Protein AF-A0A820NID3-F1 (afdb_monomer_lite)

Sequence (153 aa):
DQFNVIDALMAGAGNALKICGYLIANLIAFISILNFLDITIAWFFGLVHHPEVNFQYLLGLVFYPFAIIIGVPLQDCFLGSKLIGIKVSLNEFIAYQELGVIRKLRDELIKNDTFPLYLSGNLTLPEGTQMLWNDSSLIILTYALCGKLIEYF

pLDDT: mean 79.47, std 14.39, range [41.06, 93.75]

InterPro domains:
  IPR008276 Concentrative nucleoside transporter [PTHR10590] (4-147)
  IPR011657 Concentrative nucleoside transporter C-terminal domain [PF07662] (4-147)

Radius of gyration: 19.57 Å; chains: 1; bounding box: 52×40×47 Å

Structure (mmCIF, N/CA/C/O backbone):
data_AF-A0A820NID3-F1
#
_entry.id   AF-A0A820NID3-F1
#
loop_
_atom_site.group_PDB
_atom_site.id
_atom_site.type_symbol
_atom_site.la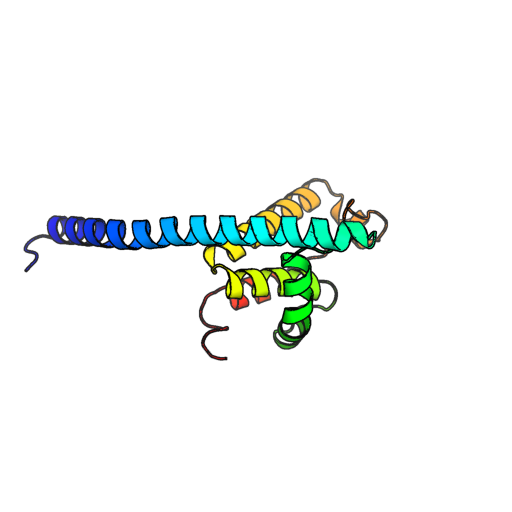bel_atom_id
_atom_site.label_alt_id
_atom_site.label_comp_id
_atom_site.label_asym_id
_atom_site.label_entity_id
_atom_site.label_seq_id
_atom_site.pdbx_PDB_ins_code
_atom_site.Cartn_x
_atom_site.Cartn_y
_atom_site.Cartn_z
_atom_site.occupancy
_atom_site.B_iso_or_equiv
_atom_site.auth_seq_id
_atom_site.auth_comp_id
_atom_site.auth_asym_id
_atom_site.auth_atom_id
_atom_site.pdbx_PDB_model_num
ATOM 1 N N . ASP A 1 1 ? -30.431 1.938 25.410 1.00 50.91 1 ASP A N 1
ATOM 2 C CA . ASP A 1 1 ? -30.718 3.297 25.904 1.00 50.91 1 ASP A CA 1
ATOM 3 C C . ASP A 1 1 ? -29.480 3.884 26.547 1.00 50.91 1 ASP A C 1
ATOM 5 O O . ASP A 1 1 ? -28.978 3.317 27.507 1.00 50.91 1 ASP A O 1
ATOM 9 N N . GLN A 1 2 ? -28.931 4.946 25.960 1.00 66.00 2 GLN A N 1
ATOM 10 C CA . GLN A 1 2 ? -27.803 5.690 26.524 1.00 66.00 2 GLN A CA 1
ATOM 11 C C . GLN A 1 2 ? -28.352 6.996 27.078 1.00 66.00 2 GLN A C 1
ATOM 13 O O . GLN A 1 2 ? -28.855 7.829 26.330 1.00 66.00 2 GLN A O 1
ATOM 18 N N . PHE A 1 3 ? -28.316 7.134 28.399 1.00 76.06 3 PHE A N 1
ATOM 19 C CA . PHE A 1 3 ? -29.004 8.214 29.106 1.00 76.06 3 PHE A CA 1
ATOM 20 C C . PHE A 1 3 ? -28.186 9.512 29.164 1.00 76.06 3 PHE A C 1
ATOM 22 O O . PHE A 1 3 ? -28.727 10.558 29.511 1.00 76.06 3 PHE A O 1
ATOM 29 N N . ASN A 1 4 ? -26.891 9.465 28.828 1.00 88.94 4 ASN A N 1
ATOM 30 C CA . ASN A 1 4 ? -25.993 10.613 28.905 1.00 88.94 4 ASN A CA 1
ATOM 31 C C . ASN A 1 4 ? -24.965 10.613 27.759 1.00 88.94 4 ASN A C 1
ATOM 33 O O . ASN A 1 4 ? -24.549 9.553 27.292 1.00 88.94 4 ASN A O 1
ATOM 37 N N . VAL A 1 5 ? -24.513 11.800 27.339 1.00 90.62 5 VAL A N 1
ATOM 38 C CA . VAL A 1 5 ? -23.541 11.976 26.238 1.00 90.62 5 VAL A CA 1
ATOM 39 C C . VAL A 1 5 ? -22.228 11.250 26.537 1.00 90.62 5 VAL A C 1
ATOM 41 O O . VAL A 1 5 ? -21.643 10.632 25.652 1.00 90.62 5 VAL A O 1
ATOM 44 N N . ILE A 1 6 ? -21.787 11.266 27.797 1.00 90.50 6 ILE A N 1
ATOM 45 C CA . ILE A 1 6 ? -20.568 10.572 28.235 1.00 90.50 6 ILE A CA 1
ATOM 46 C C . ILE A 1 6 ? -20.720 9.054 28.080 1.00 90.50 6 ILE A C 1
ATOM 48 O O . ILE A 1 6 ? -19.809 8.389 27.597 1.00 90.50 6 ILE A O 1
ATOM 52 N N . ASP A 1 7 ? -21.889 8.515 28.418 1.00 89.81 7 ASP A N 1
ATOM 53 C CA . ASP A 1 7 ? -22.173 7.080 28.334 1.00 89.81 7 ASP A CA 1
ATOM 54 C C . ASP A 1 7 ? -22.225 6.611 26.867 1.00 89.81 7 ASP A C 1
ATOM 56 O O . ASP A 1 7 ? -21.712 5.549 26.506 1.00 89.81 7 ASP A O 1
ATOM 60 N N . ALA A 1 8 ? -22.736 7.475 25.982 1.00 91.00 8 ALA A N 1
ATOM 61 C CA . ALA A 1 8 ? -22.694 7.258 24.541 1.00 91.00 8 ALA A CA 1
ATOM 62 C C . ALA A 1 8 ? -21.276 7.248 23.964 1.00 91.00 8 ALA A C 1
ATOM 64 O O . ALA A 1 8 ? -20.932 6.370 23.166 1.00 91.00 8 ALA 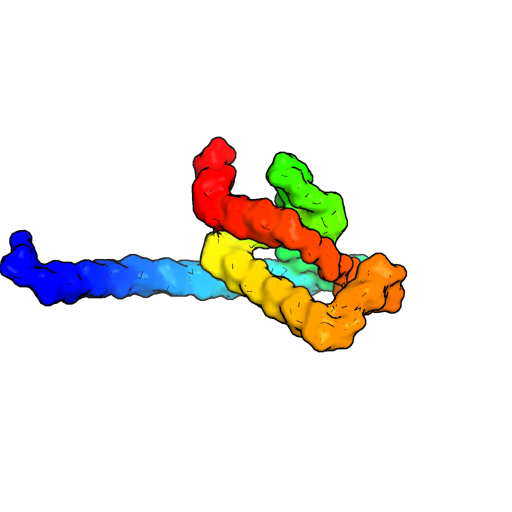A O 1
ATOM 65 N N . LEU A 1 9 ? -20.428 8.175 24.415 1.00 90.31 9 LEU A N 1
ATOM 66 C CA . LEU A 1 9 ? -19.017 8.221 24.034 1.00 90.31 9 LEU A CA 1
ATOM 67 C C . LEU A 1 9 ? -18.261 6.973 24.507 1.00 90.31 9 LEU A C 1
ATOM 69 O O . LEU A 1 9 ? -17.523 6.376 23.724 1.00 90.31 9 LEU A O 1
ATOM 73 N N . MET A 1 10 ? -18.463 6.546 25.758 1.00 91.50 10 MET A N 1
ATOM 74 C CA . MET A 1 10 ? -17.785 5.371 26.320 1.00 91.50 10 MET A CA 1
ATOM 75 C C . MET A 1 10 ? -18.182 4.083 25.594 1.00 91.50 10 MET A C 1
ATOM 77 O O . MET A 1 10 ? -17.319 3.273 25.250 1.00 91.50 10 MET A O 1
ATOM 81 N N . ALA A 1 11 ? -19.468 3.911 25.292 1.00 90.81 11 ALA A N 1
ATOM 82 C CA . ALA A 1 11 ? -19.942 2.771 24.517 1.00 90.81 11 ALA A CA 1
ATOM 83 C C . ALA A 1 11 ? -19.426 2.786 23.067 1.00 90.81 11 ALA A C 1
ATOM 85 O O . ALA A 1 11 ? -19.030 1.742 22.544 1.00 90.81 11 ALA A O 1
ATOM 86 N N . GLY A 1 12 ? -19.375 3.961 22.427 1.00 89.50 12 GLY A N 1
ATOM 87 C CA . GLY A 1 12 ? -18.772 4.126 21.102 1.00 89.50 12 GLY A CA 1
ATOM 88 C C . GLY A 1 12 ? -17.286 3.752 21.089 1.00 89.50 12 GLY A C 1
ATOM 89 O O . GLY A 1 12 ? -16.856 2.967 20.244 1.00 89.50 12 GLY A O 1
ATOM 90 N N . ALA A 1 13 ? -16.517 4.231 22.071 1.00 92.06 13 ALA A N 1
ATOM 91 C CA . ALA A 1 13 ? -15.100 3.908 22.224 1.00 92.06 13 ALA A CA 1
ATOM 92 C C . ALA A 1 13 ? -14.865 2.408 22.480 1.00 92.06 13 ALA A C 1
ATOM 94 O O . ALA A 1 13 ? -13.990 1.800 21.862 1.00 92.06 13 ALA A O 1
ATOM 95 N N . GLY A 1 14 ? -15.676 1.787 23.343 1.00 92.25 14 GLY A N 1
ATOM 96 C CA . GLY A 1 14 ? -15.592 0.353 23.629 1.00 92.25 14 GLY A CA 1
ATOM 97 C C . GLY A 1 14 ? -15.880 -0.520 22.404 1.00 92.25 14 GLY A C 1
ATOM 98 O O . GLY A 1 14 ? -15.209 -1.533 22.190 1.00 92.25 14 GLY A O 1
ATOM 99 N N . ASN A 1 15 ? -16.835 -0.112 21.564 1.00 92.19 15 ASN A N 1
ATOM 100 C CA . ASN A 1 15 ? -17.123 -0.801 20.308 1.00 92.19 15 ASN A CA 1
ATOM 101 C C . ASN A 1 15 ? -16.002 -0.602 19.280 1.00 92.19 15 ASN A C 1
ATOM 103 O O . ASN A 1 15 ? -15.569 -1.578 18.666 1.00 92.19 15 ASN A O 1
ATOM 107 N N . ALA A 1 16 ? -15.483 0.621 19.138 1.00 91.25 16 ALA A N 1
ATOM 108 C CA . ALA A 1 16 ? -14.384 0.918 18.222 1.00 91.25 16 ALA A CA 1
ATOM 109 C C . ALA A 1 16 ? -13.125 0.099 18.548 1.00 91.25 16 ALA A C 1
ATOM 111 O O . ALA A 1 16 ? -12.500 -0.439 17.638 1.00 91.25 16 ALA A O 1
ATOM 112 N N . LEU A 1 17 ? -12.790 -0.078 19.832 1.00 93.75 17 LEU A N 1
ATOM 113 C CA . LEU A 1 17 ? -11.609 -0.843 20.247 1.00 93.75 17 LEU A CA 1
ATOM 114 C C . LEU A 1 17 ? -11.634 -2.292 19.734 1.00 93.75 17 LEU A C 1
ATOM 116 O O . LEU A 1 17 ? -10.616 -2.798 19.264 1.00 93.75 17 LEU A O 1
ATOM 120 N N . LYS A 1 18 ? -12.799 -2.952 19.786 1.00 91.81 18 LYS A N 1
ATOM 121 C CA . LYS A 1 18 ? -12.960 -4.331 19.296 1.00 91.81 18 LYS A CA 1
ATOM 122 C C . LYS A 1 18 ? -12.742 -4.420 17.786 1.00 91.81 18 LYS A C 1
ATOM 124 O O . LYS A 1 18 ? -12.052 -5.323 17.319 1.00 91.81 18 LYS A O 1
ATOM 129 N N . ILE A 1 19 ? -13.303 -3.468 17.040 1.00 92.00 19 ILE A N 1
ATOM 130 C CA . ILE A 1 19 ? -13.179 -3.405 15.579 1.00 92.00 19 ILE A CA 1
ATOM 131 C C . ILE A 1 19 ? -11.720 -3.128 15.191 1.00 92.00 19 ILE A C 1
ATOM 133 O O . ILE A 1 19 ? -11.141 -3.867 14.396 1.00 92.00 19 ILE A O 1
ATOM 137 N N . CYS A 1 20 ? -11.095 -2.120 15.805 1.00 92.94 20 CYS A N 1
ATOM 138 C CA . CYS A 1 20 ? -9.697 -1.770 15.564 1.00 92.94 20 CYS A CA 1
ATOM 139 C C . CYS A 1 20 ? -8.747 -2.929 15.886 1.00 92.94 20 CYS A C 1
ATOM 141 O O . CYS A 1 20 ? -7.827 -3.188 15.116 1.00 92.94 20 CYS A O 1
ATOM 143 N N . GLY A 1 21 ? -8.978 -3.656 16.985 1.00 92.06 21 GLY A N 1
ATOM 144 C CA . GLY A 1 21 ? -8.156 -4.808 17.358 1.00 92.06 21 GLY A CA 1
ATOM 145 C C . GLY A 1 21 ? -8.145 -5.901 16.286 1.00 92.06 21 GLY A C 1
ATOM 146 O O . GLY A 1 21 ? -7.077 -6.395 15.925 1.00 92.06 21 GLY A O 1
ATOM 147 N N . TYR A 1 22 ? -9.314 -6.231 15.727 1.00 89.94 22 TYR A N 1
ATOM 148 C CA . TYR A 1 22 ? -9.419 -7.202 14.635 1.00 89.94 22 TYR A CA 1
ATOM 149 C C . TYR A 1 22 ? -8.692 -6.727 13.369 1.00 89.94 22 TYR A C 1
ATOM 151 O O . TYR A 1 22 ? -7.925 -7.485 12.774 1.00 89.94 22 TYR A O 1
ATOM 159 N N . LEU A 1 23 ? -8.876 -5.458 12.989 1.00 89.44 23 LEU A N 1
ATOM 160 C CA . LEU A 1 23 ? -8.216 -4.871 11.822 1.00 89.44 23 LEU A CA 1
ATOM 161 C C . LEU A 1 23 ? -6.689 -4.892 11.957 1.00 89.44 23 LEU A C 1
ATOM 163 O O . LEU A 1 23 ? -6.006 -5.338 11.041 1.00 89.44 23 LEU A O 1
ATOM 167 N N . ILE A 1 24 ? -6.150 -4.467 13.102 1.00 91.44 24 ILE A N 1
ATOM 168 C CA . ILE A 1 24 ? -4.700 -4.423 13.338 1.00 91.44 24 ILE A CA 1
ATOM 169 C C . ILE A 1 24 ? -4.094 -5.828 13.275 1.00 91.44 24 ILE A C 1
ATOM 171 O O . ILE A 1 24 ? -3.084 -6.027 12.601 1.00 91.44 24 ILE A O 1
ATOM 175 N N . ALA A 1 25 ? -4.715 -6.811 13.935 1.00 92.06 25 ALA A N 1
ATOM 176 C CA . ALA A 1 25 ? -4.228 -8.189 13.917 1.00 92.06 25 ALA A CA 1
ATOM 177 C C . ALA A 1 25 ? -4.188 -8.758 12.488 1.00 92.06 25 ALA A C 1
ATOM 179 O O . ALA A 1 25 ? -3.196 -9.367 12.084 1.00 92.06 25 ALA A O 1
ATOM 180 N N . ASN A 1 26 ? -5.238 -8.502 11.706 1.00 88.69 26 ASN A N 1
ATOM 181 C CA . ASN A 1 26 ? -5.326 -8.936 10.319 1.00 88.69 26 ASN A CA 1
ATOM 182 C C . ASN A 1 26 ? -4.270 -8.253 9.430 1.00 88.69 26 ASN A C 1
ATOM 184 O O . ASN A 1 26 ? -3.593 -8.917 8.650 1.00 88.69 26 ASN A O 1
ATOM 188 N N . LEU A 1 27 ? -4.063 -6.941 9.591 1.00 88.50 27 LEU A N 1
ATOM 189 C CA . LEU A 1 27 ? -3.046 -6.190 8.845 1.00 88.50 27 LEU A CA 1
ATOM 190 C C . LEU A 1 27 ? -1.635 -6.730 9.095 1.00 88.50 27 LEU A C 1
ATOM 192 O O . LEU A 1 27 ? -0.875 -6.914 8.149 1.00 88.50 27 LEU A O 1
ATOM 196 N N . ILE A 1 28 ? -1.289 -7.025 10.350 1.00 91.19 28 ILE A N 1
ATOM 197 C CA . ILE A 1 28 ? 0.029 -7.577 10.697 1.00 91.19 28 ILE A CA 1
ATOM 198 C C . ILE A 1 28 ? 0.234 -8.946 10.037 1.00 91.19 28 ILE A C 1
ATOM 200 O O . ILE A 1 28 ? 1.309 -9.209 9.489 1.00 91.19 28 ILE A O 1
ATOM 204 N N . ALA A 1 29 ? -0.789 -9.806 10.045 1.00 91.44 29 ALA A N 1
ATOM 205 C CA . ALA A 1 29 ? -0.732 -11.099 9.370 1.00 91.44 29 ALA A CA 1
ATOM 206 C C . ALA A 1 29 ? -0.499 -10.940 7.856 1.00 91.44 29 ALA A C 1
ATOM 208 O O . ALA A 1 29 ? 0.402 -11.574 7.306 1.00 91.44 29 ALA A O 1
ATOM 209 N N . PHE A 1 30 ? -1.236 -10.041 7.198 1.00 87.38 30 PHE A N 1
ATOM 210 C CA . PHE A 1 30 ? -1.084 -9.786 5.764 1.00 87.38 30 PHE A CA 1
ATOM 211 C C . PHE A 1 30 ? 0.275 -9.190 5.391 1.00 87.38 30 PHE A C 1
ATOM 213 O O . PHE A 1 30 ? 0.890 -9.659 4.438 1.00 87.38 30 PHE A O 1
ATOM 220 N N . ILE A 1 31 ? 0.786 -8.216 6.152 1.00 89.25 31 ILE A N 1
ATOM 221 C CA . ILE A 1 31 ? 2.125 -7.646 5.921 1.00 89.25 31 ILE A CA 1
ATOM 222 C C . ILE A 1 31 ? 3.199 -8.732 6.060 1.00 89.25 31 ILE A C 1
ATOM 224 O O . ILE A 1 31 ? 4.140 -8.781 5.270 1.00 89.25 31 ILE A O 1
ATOM 228 N N . SER A 1 32 ? 3.049 -9.627 7.039 1.00 92.25 32 SER A N 1
ATOM 229 C CA . SER A 1 32 ? 4.012 -10.709 7.271 1.00 92.25 32 SER A CA 1
ATOM 230 C C . SER A 1 32 ? 4.036 -11.695 6.104 1.00 92.25 32 SER A C 1
ATOM 232 O O . SER A 1 32 ? 5.109 -12.081 5.645 1.00 92.25 32 SER A O 1
ATOM 234 N N . ILE A 1 33 ? 2.858 -12.066 5.594 1.00 90.75 33 ILE A N 1
ATOM 235 C CA . ILE A 1 33 ? 2.725 -12.924 4.413 1.00 90.75 33 ILE A CA 1
ATOM 236 C C . ILE A 1 33 ? 3.286 -12.213 3.178 1.00 90.75 33 ILE A C 1
ATOM 238 O O . ILE A 1 33 ? 4.064 -12.813 2.448 1.00 90.75 33 ILE A O 1
ATOM 242 N N . LEU A 1 34 ? 2.967 -10.937 2.959 1.00 87.94 34 LEU A N 1
ATOM 243 C CA . LEU A 1 34 ? 3.465 -10.201 1.797 1.00 87.94 34 LEU A CA 1
ATOM 244 C C . LEU A 1 34 ? 4.993 -10.090 1.796 1.00 87.94 34 LEU A C 1
ATOM 246 O O . LEU A 1 34 ? 5.613 -10.419 0.790 1.00 87.94 34 LEU A O 1
ATOM 250 N N . ASN A 1 35 ? 5.605 -9.739 2.929 1.00 90.19 35 ASN A N 1
ATOM 251 C CA . ASN A 1 35 ? 7.064 -9.712 3.048 1.00 90.19 35 ASN A CA 1
ATOM 252 C C . ASN A 1 35 ? 7.681 -11.101 2.841 1.00 90.19 35 ASN A C 1
ATOM 254 O O . ASN A 1 35 ? 8.746 -11.230 2.239 1.00 90.19 35 ASN A O 1
ATOM 258 N N . PHE A 1 36 ? 7.012 -12.154 3.314 1.00 92.38 36 PHE A N 1
ATOM 259 C CA . PHE A 1 36 ? 7.441 -13.522 3.054 1.00 92.38 36 PHE A CA 1
ATOM 260 C C . PHE A 1 36 ? 7.394 -13.859 1.554 1.00 92.38 36 PHE A C 1
ATOM 262 O O . PHE A 1 36 ? 8.345 -14.452 1.038 1.00 92.38 36 PHE A O 1
ATOM 269 N N . LEU A 1 37 ? 6.343 -13.447 0.834 1.00 90.75 37 LEU A N 1
ATOM 270 C CA . LEU A 1 37 ? 6.261 -13.604 -0.622 1.00 90.75 37 LEU A CA 1
ATOM 271 C C . LEU A 1 37 ? 7.334 -12.790 -1.349 1.00 90.75 37 LEU A C 1
ATOM 273 O O . LEU A 1 37 ? 7.971 -13.333 -2.247 1.00 90.75 37 LEU A O 1
ATOM 277 N N . ASP A 1 38 ? 7.562 -11.534 -0.959 1.00 89.19 38 ASP A N 1
ATOM 278 C CA . ASP A 1 38 ? 8.595 -10.678 -1.551 1.00 89.19 38 ASP A CA 1
ATOM 279 C C . ASP A 1 38 ? 9.974 -11.340 -1.465 1.00 89.19 38 ASP A C 1
ATOM 281 O O . ASP A 1 38 ? 10.657 -11.469 -2.480 1.00 89.19 38 ASP A O 1
ATOM 285 N N . ILE A 1 39 ? 10.354 -11.833 -0.281 1.00 90.75 39 ILE A N 1
ATOM 286 C CA . ILE A 1 39 ? 11.645 -12.502 -0.067 1.00 90.75 39 ILE A CA 1
ATOM 287 C C . ILE A 1 39 ? 11.711 -13.829 -0.833 1.00 90.75 39 ILE A C 1
ATOM 289 O O . ILE A 1 39 ? 12.739 -14.142 -1.431 1.00 90.75 39 ILE A O 1
ATOM 293 N N . THR A 1 40 ? 10.628 -14.610 -0.843 1.00 92.12 40 THR A N 1
ATOM 294 C CA . THR A 1 40 ? 10.586 -15.908 -1.537 1.00 92.12 40 THR A CA 1
ATOM 295 C C . THR A 1 40 ? 10.713 -15.741 -3.052 1.00 92.12 40 THR A C 1
ATOM 297 O O . THR A 1 40 ? 11.456 -16.480 -3.697 1.00 92.12 40 THR A O 1
ATOM 300 N N . ILE A 1 41 ? 10.023 -14.752 -3.625 1.00 88.75 41 ILE A N 1
ATOM 301 C CA . ILE A 1 41 ? 10.091 -14.430 -5.054 1.00 88.75 41 ILE A CA 1
ATOM 302 C C . ILE A 1 41 ? 11.46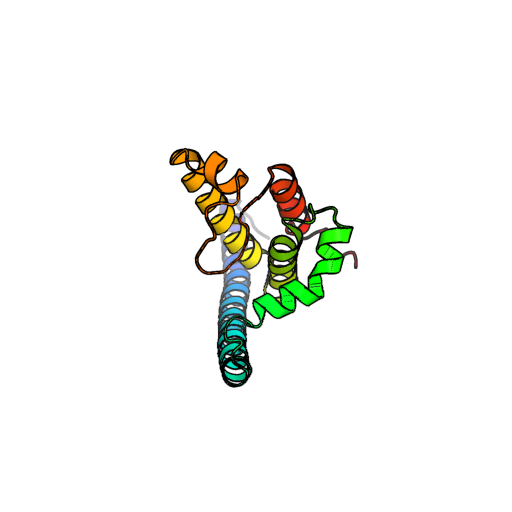7 -13.860 -5.397 1.00 88.75 41 ILE A C 1
ATOM 304 O O . ILE A 1 41 ? 12.083 -14.341 -6.345 1.00 88.75 41 ILE A O 1
ATOM 308 N N . ALA A 1 42 ? 11.998 -12.932 -4.597 1.00 88.06 42 ALA A N 1
ATOM 309 C CA . ALA A 1 42 ? 13.344 -12.401 -4.801 1.00 88.06 42 ALA A CA 1
ATOM 310 C C . ALA A 1 42 ? 14.415 -13.504 -4.733 1.00 88.06 42 ALA A C 1
ATOM 312 O O . ALA A 1 42 ? 15.347 -13.513 -5.534 1.00 88.06 42 ALA A O 1
ATOM 313 N N . TRP A 1 43 ? 14.266 -14.483 -3.832 1.00 88.94 43 TRP A N 1
ATOM 314 C CA . TRP A 1 43 ? 15.144 -15.654 -3.774 1.00 88.94 43 TRP A CA 1
ATOM 315 C C . TRP A 1 43 ? 15.040 -16.512 -5.043 1.00 88.94 43 TRP A C 1
ATOM 317 O O . TRP A 1 43 ? 16.063 -16.893 -5.611 1.00 88.94 43 TRP A O 1
ATOM 327 N N . PHE A 1 44 ? 13.820 -16.772 -5.525 1.00 88.81 44 PHE A N 1
ATOM 328 C CA . PHE A 1 44 ? 13.593 -17.553 -6.742 1.00 88.81 44 PHE A CA 1
ATOM 329 C C . PHE A 1 44 ? 14.157 -16.862 -7.992 1.00 88.81 44 PHE A C 1
ATOM 331 O O . PHE A 1 44 ? 14.865 -17.486 -8.779 1.00 88.81 44 PHE A O 1
ATOM 338 N N . PHE A 1 45 ? 13.899 -15.565 -8.165 1.00 86.88 45 PHE A N 1
ATOM 339 C CA . PHE A 1 45 ? 14.415 -14.786 -9.294 1.00 86.88 45 PHE A CA 1
ATOM 340 C C . PHE A 1 45 ? 15.905 -14.446 -9.166 1.00 86.88 45 PHE A C 1
ATOM 342 O O . PHE A 1 45 ? 16.588 -14.282 -10.179 1.00 86.88 45 PHE A O 1
ATOM 349 N N . GLY A 1 46 ? 16.451 -14.450 -7.949 1.00 85.75 46 GLY A N 1
ATOM 350 C CA . GLY A 1 46 ? 17.890 -14.389 -7.705 1.00 85.75 46 GLY A CA 1
ATOM 351 C C . GLY A 1 46 ? 18.652 -15.540 -8.371 1.00 85.75 46 GLY A C 1
ATOM 352 O O . GLY A 1 46 ? 19.763 -15.334 -8.853 1.00 85.75 46 GLY A O 1
ATOM 353 N N . LEU A 1 47 ? 18.034 -16.721 -8.510 1.00 86.06 47 LEU A N 1
ATOM 354 C CA . LEU A 1 47 ? 18.614 -17.854 -9.250 1.00 86.06 47 LEU A CA 1
ATOM 355 C C . LEU A 1 47 ? 18.708 -17.595 -10.764 1.00 86.06 47 LEU A C 1
ATOM 357 O O . LEU A 1 47 ? 19.526 -18.207 -11.447 1.00 86.06 47 LEU A O 1
ATOM 361 N N . VAL A 1 48 ? 17.894 -16.677 -11.289 1.00 87.62 48 VAL A N 1
ATOM 362 C CA . VAL A 1 48 ? 17.853 -16.275 -12.705 1.00 87.62 48 VAL A CA 1
ATOM 363 C C . VAL A 1 48 ? 18.636 -14.966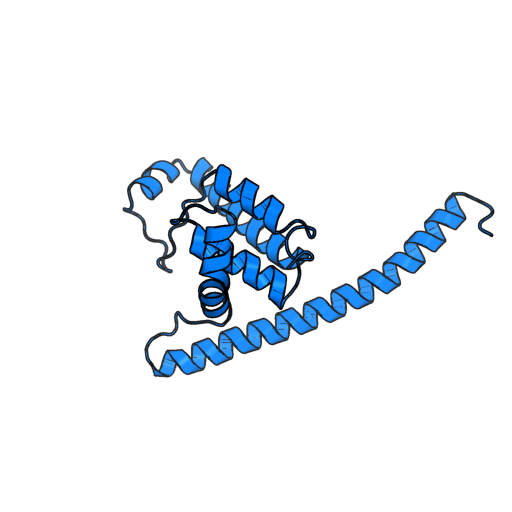 -12.929 1.00 87.62 48 VAL A C 1
ATOM 365 O O . VAL A 1 48 ? 18.556 -14.376 -13.997 1.00 87.62 48 VAL A O 1
ATOM 368 N N . HIS A 1 49 ? 19.434 -14.522 -11.948 1.00 81.69 49 HIS A N 1
ATOM 369 C CA . HIS A 1 49 ? 20.181 -13.251 -11.955 1.00 81.69 49 HIS A CA 1
ATOM 370 C C . HIS A 1 49 ? 19.308 -11.983 -12.033 1.00 81.69 49 HIS A C 1
ATOM 372 O O . HIS A 1 49 ? 19.809 -10.925 -12.404 1.00 81.69 49 HIS A O 1
ATOM 378 N N . HIS A 1 50 ? 18.039 -12.062 -11.619 1.00 78.31 50 HIS A N 1
ATOM 379 C CA . HIS A 1 50 ? 17.118 -10.919 -11.550 1.00 78.31 50 HIS A CA 1
ATOM 380 C C . HIS A 1 50 ? 16.581 -10.700 -10.124 1.00 78.31 50 HIS A C 1
ATOM 382 O O . HIS A 1 50 ? 15.379 -10.815 -9.888 1.00 78.31 50 HIS A O 1
ATOM 388 N N . PRO A 1 51 ? 17.440 -10.388 -9.135 1.00 72.06 51 PRO A N 1
ATOM 389 C CA . PRO A 1 51 ? 17.016 -10.219 -7.740 1.00 72.06 51 PRO A CA 1
ATOM 390 C C . PRO A 1 51 ? 16.083 -9.014 -7.523 1.00 72.06 51 PRO A C 1
ATOM 392 O O . PRO A 1 51 ? 15.447 -8.915 -6.478 1.00 72.06 51 PRO A O 1
ATOM 395 N N . GLU A 1 52 ? 15.987 -8.109 -8.501 1.00 74.12 52 GLU A N 1
ATOM 396 C CA . GLU A 1 52 ? 15.097 -6.943 -8.482 1.00 74.12 52 GLU A CA 1
ATOM 397 C C . GLU A 1 52 ? 13.599 -7.286 -8.593 1.00 74.12 52 GLU A C 1
ATOM 399 O O . GLU A 1 52 ? 12.747 -6.444 -8.305 1.00 74.12 52 GLU A O 1
ATOM 404 N N . VAL A 1 53 ? 13.253 -8.520 -8.980 1.00 80.81 53 VAL A N 1
ATOM 405 C CA . VAL A 1 53 ? 11.857 -8.954 -9.100 1.00 80.81 53 VAL A CA 1
ATOM 406 C C . VAL A 1 53 ? 11.348 -9.438 -7.745 1.00 80.81 53 VAL A C 1
ATOM 408 O O . VAL A 1 53 ? 11.674 -10.532 -7.290 1.00 80.81 53 VAL A O 1
ATOM 411 N N . ASN A 1 54 ? 10.499 -8.629 -7.118 1.00 85.00 54 ASN A N 1
ATOM 412 C CA . ASN A 1 54 ? 9.752 -8.973 -5.910 1.00 85.00 54 ASN A CA 1
ATOM 413 C C . ASN A 1 54 ? 8.235 -9.008 -6.188 1.00 85.00 54 ASN A C 1
ATOM 415 O O . ASN A 1 54 ? 7.774 -8.694 -7.290 1.00 85.00 54 ASN A O 1
ATOM 419 N N . PHE A 1 55 ? 7.435 -9.435 -5.208 1.00 85.62 55 PHE A N 1
ATOM 420 C CA . PHE A 1 55 ? 5.980 -9.536 -5.365 1.00 85.62 55 PHE A CA 1
ATOM 421 C C . PHE A 1 55 ? 5.379 -8.172 -5.704 1.00 85.62 55 PHE A C 1
ATOM 423 O O . PHE A 1 55 ? 4.564 -8.049 -6.616 1.00 85.62 55 PHE A O 1
ATOM 430 N N . GLN A 1 56 ? 5.845 -7.123 -5.032 1.00 83.06 56 GLN A N 1
ATOM 431 C CA . GLN A 1 56 ? 5.413 -5.751 -5.287 1.00 83.06 56 GLN A CA 1
ATOM 432 C C . GLN A 1 56 ? 5.684 -5.286 -6.727 1.00 83.06 56 GLN A C 1
ATOM 434 O O . GLN A 1 56 ? 4.851 -4.592 -7.310 1.00 83.06 56 GLN A O 1
ATOM 439 N N . TYR A 1 57 ? 6.821 -5.671 -7.313 1.00 83.69 57 TYR A N 1
ATOM 440 C CA . TYR A 1 57 ? 7.156 -5.385 -8.709 1.00 83.69 57 TYR A CA 1
ATOM 441 C C . TYR A 1 57 ? 6.184 -6.080 -9.670 1.00 83.69 57 TYR A C 1
ATOM 443 O O . TYR A 1 57 ? 5.670 -5.456 -10.600 1.00 83.69 57 TYR A O 1
ATOM 451 N N . LEU A 1 58 ? 5.865 -7.354 -9.411 1.00 87.31 58 LEU A N 1
ATOM 452 C CA . LEU A 1 58 ? 4.884 -8.106 -10.199 1.00 87.31 58 LEU A CA 1
ATOM 453 C C . LEU A 1 58 ? 3.487 -7.486 -10.106 1.00 87.31 58 LEU A C 1
ATOM 455 O O . LEU A 1 58 ? 2.808 -7.347 -11.121 1.00 87.31 58 LEU A O 1
ATOM 459 N N . LEU A 1 59 ? 3.078 -7.053 -8.912 1.00 85.75 59 LEU A N 1
ATOM 460 C CA . LEU A 1 59 ? 1.834 -6.306 -8.719 1.00 85.75 59 LEU A CA 1
ATOM 461 C C . LEU A 1 59 ? 1.846 -5.005 -9.524 1.00 85.75 59 LEU A C 1
ATOM 463 O O . LEU A 1 59 ? 0.872 -4.702 -10.209 1.00 85.75 59 LEU A O 1
ATOM 467 N N . GLY A 1 60 ? 2.958 -4.269 -9.502 1.00 85.94 60 GLY A N 1
ATOM 468 C CA . GLY A 1 60 ? 3.147 -3.077 -10.325 1.00 85.94 60 GLY A CA 1
ATOM 469 C C . GLY A 1 60 ? 2.942 -3.359 -11.813 1.00 85.94 60 GLY A C 1
ATOM 470 O O . GLY A 1 60 ? 2.265 -2.585 -12.487 1.00 85.94 60 GLY A O 1
ATOM 471 N N . LEU A 1 61 ? 3.444 -4.488 -12.319 1.00 88.19 61 LEU A N 1
ATOM 472 C CA . LEU A 1 61 ? 3.271 -4.890 -13.715 1.00 88.19 61 LEU A CA 1
ATOM 473 C C . LEU A 1 61 ? 1.815 -5.266 -14.041 1.00 88.19 61 LEU A C 1
ATOM 475 O O . LEU A 1 61 ? 1.280 -4.831 -15.058 1.00 88.19 61 LEU A O 1
ATOM 479 N N . VAL A 1 62 ? 1.155 -6.034 -13.169 1.00 90.50 62 VAL A N 1
ATOM 480 C CA . VAL A 1 62 ? -0.241 -6.476 -13.356 1.00 90.50 62 VAL A CA 1
ATOM 481 C C . VAL A 1 62 ? -1.215 -5.298 -13.310 1.00 90.50 62 VAL A C 1
ATOM 483 O O . VAL A 1 62 ? -2.140 -5.225 -14.118 1.00 90.50 62 VAL A O 1
ATOM 486 N N . PHE A 1 63 ? -0.998 -4.351 -12.395 1.00 89.38 63 PHE A N 1
ATOM 487 C CA . PHE A 1 63 ? -1.853 -3.174 -12.237 1.00 89.38 63 PHE A CA 1
ATOM 488 C C . PHE A 1 63 ? -1.423 -1.979 -13.103 1.00 89.38 63 PHE A C 1
ATOM 490 O O . PHE A 1 63 ? -2.081 -0.938 -13.090 1.00 89.38 63 PHE A O 1
ATOM 497 N N . TYR A 1 64 ? -0.350 -2.112 -13.887 1.00 88.81 64 TYR A N 1
ATOM 498 C CA . TYR A 1 64 ? 0.123 -1.088 -14.820 1.00 88.81 64 TYR A CA 1
ATOM 499 C C . TYR A 1 64 ? -0.961 -0.565 -15.785 1.00 88.81 64 TYR A C 1
ATOM 501 O O . TYR A 1 64 ? -1.136 0.655 -15.859 1.00 88.81 64 TYR A O 1
ATOM 509 N N . PRO A 1 65 ? -1.750 -1.416 -16.481 1.00 90.12 65 PRO A N 1
ATOM 510 C CA . PRO A 1 65 ? -2.815 -0.926 -17.359 1.00 90.12 65 PRO A CA 1
ATOM 511 C C . PRO A 1 65 ? -3.879 -0.117 -16.607 1.00 90.12 65 PRO A C 1
ATOM 513 O O . PRO A 1 65 ? -4.401 0.854 -17.150 1.00 90.12 65 PRO A O 1
ATOM 516 N N . PHE A 1 66 ? -4.163 -0.450 -15.345 1.00 88.19 66 PHE A N 1
ATOM 517 C CA . PHE A 1 66 ? -5.129 0.293 -14.533 1.00 88.19 66 PHE A CA 1
ATOM 518 C C . PHE A 1 66 ? -4.628 1.697 -14.185 1.00 88.19 66 PHE A C 1
ATOM 520 O O . PHE A 1 66 ? -5.404 2.649 -14.244 1.00 88.19 66 PHE A O 1
ATOM 527 N N . ALA A 1 67 ? -3.333 1.857 -13.893 1.00 86.69 67 ALA A N 1
ATOM 528 C CA . ALA A 1 67 ? -2.748 3.177 -13.647 1.00 86.69 67 ALA A CA 1
ATOM 529 C C . ALA A 1 67 ? -2.858 4.096 -14.878 1.00 86.69 67 ALA A C 1
ATOM 531 O O . ALA A 1 67 ? -3.181 5.276 -14.739 1.00 86.69 67 ALA A O 1
ATOM 532 N N . ILE A 1 68 ? -2.678 3.541 -16.082 1.00 89.06 68 ILE A N 1
ATOM 533 C CA . ILE A 1 68 ? -2.855 4.284 -17.338 1.00 89.06 68 ILE A CA 1
ATOM 534 C C . ILE A 1 68 ? -4.318 4.703 -17.526 1.00 89.06 68 ILE A C 1
ATOM 536 O O . ILE A 1 68 ? -4.583 5.851 -17.875 1.00 89.06 68 ILE A O 1
ATOM 540 N N . ILE A 1 69 ? -5.273 3.801 -17.269 1.00 88.62 69 ILE A N 1
ATOM 541 C CA . ILE A 1 69 ? -6.713 4.077 -17.429 1.00 88.62 69 ILE A CA 1
ATOM 542 C C . ILE A 1 69 ? -7.174 5.216 -16.510 1.00 88.62 69 ILE A C 1
ATOM 544 O O . ILE A 1 69 ? -7.975 6.053 -16.919 1.00 88.62 69 ILE A O 1
ATOM 548 N N . ILE A 1 70 ? -6.647 5.275 -15.285 1.00 86.31 70 ILE A N 1
ATOM 549 C CA . ILE A 1 70 ? -6.970 6.322 -14.302 1.00 86.31 70 ILE A CA 1
ATOM 550 C C . ILE A 1 70 ? -6.318 7.676 -14.675 1.00 86.31 70 ILE A C 1
ATOM 552 O O . ILE A 1 70 ? -6.637 8.708 -14.086 1.00 86.31 70 ILE A O 1
ATOM 556 N N . GLY A 1 71 ? -5.453 7.706 -15.696 1.00 84.19 71 GLY A N 1
ATOM 557 C CA . GLY A 1 71 ? -4.851 8.930 -16.226 1.00 84.19 71 GLY A CA 1
ATOM 558 C C . GLY A 1 71 ? -3.560 9.345 -15.525 1.00 84.19 71 GLY A C 1
ATOM 559 O O . GLY A 1 71 ? -3.188 10.518 -15.578 1.00 84.19 71 GLY A O 1
ATOM 560 N N . VAL A 1 72 ? -2.869 8.411 -14.862 1.00 85.44 72 VAL A N 1
ATOM 561 C CA . VAL A 1 72 ? -1.530 8.675 -14.320 1.00 85.44 72 VAL A CA 1
ATOM 562 C C . VAL A 1 72 ? -0.559 8.916 -15.495 1.00 85.44 72 VAL A C 1
ATOM 564 O O . VAL A 1 72 ? -0.631 8.209 -16.502 1.00 85.44 72 VAL A O 1
ATOM 567 N N . PRO A 1 73 ? 0.341 9.914 -15.425 1.00 84.56 73 PRO A N 1
ATOM 568 C CA . PRO A 1 73 ? 1.388 10.105 -16.425 1.00 84.56 73 PRO A CA 1
ATOM 569 C C . PRO A 1 73 ? 2.256 8.853 -16.588 1.00 84.56 73 PRO A C 1
ATOM 571 O O . PRO A 1 73 ? 2.645 8.239 -15.600 1.00 84.56 73 PRO A O 1
ATOM 574 N N . LEU A 1 74 ? 2.630 8.510 -17.828 1.00 82.25 74 LEU A N 1
ATOM 575 C CA . LEU A 1 74 ? 3.379 7.280 -18.154 1.00 82.25 74 LEU A CA 1
ATOM 576 C C . LEU A 1 74 ? 4.671 7.092 -17.342 1.00 82.25 74 LEU A C 1
ATOM 578 O O . LEU A 1 74 ? 5.056 5.959 -17.067 1.00 82.25 74 LEU A O 1
ATOM 582 N N . GLN A 1 75 ? 5.308 8.198 -16.955 1.00 78.94 75 GLN A N 1
ATOM 583 C CA . GLN A 1 75 ? 6.526 8.231 -16.140 1.00 78.94 75 GLN A CA 1
ATOM 584 C C . GLN A 1 75 ? 6.273 7.742 -14.702 1.00 78.94 75 GLN A C 1
ATOM 586 O O . GLN A 1 75 ? 7.110 7.051 -14.132 1.00 78.94 75 GLN A O 1
ATOM 591 N N . ASP A 1 76 ? 5.085 8.024 -14.160 1.00 80.69 76 ASP A N 1
ATOM 592 C CA . ASP A 1 76 ? 4.673 7.681 -12.795 1.00 80.69 76 ASP A CA 1
ATOM 593 C C . ASP A 1 76 ? 3.794 6.420 -12.740 1.00 80.69 76 ASP A C 1
ATOM 595 O O . ASP A 1 76 ? 3.525 5.890 -11.660 1.00 80.69 76 ASP A O 1
ATOM 599 N N . CYS A 1 77 ? 3.342 5.911 -13.893 1.00 85.00 77 CYS A N 1
ATOM 600 C CA . CYS A 1 77 ? 2.393 4.800 -13.977 1.00 85.00 77 CYS A CA 1
ATOM 601 C C . CYS A 1 77 ? 2.852 3.545 -13.239 1.00 85.00 77 CYS A C 1
ATOM 603 O O . CYS A 1 77 ? 2.030 2.905 -12.593 1.00 85.00 77 CYS A O 1
ATOM 605 N N . PHE A 1 78 ? 4.137 3.192 -13.313 1.00 84.69 78 PHE A N 1
ATOM 606 C CA . PHE A 1 78 ? 4.655 1.987 -12.658 1.00 84.69 78 PHE A CA 1
ATOM 607 C C . PHE A 1 78 ? 4.609 2.086 -11.126 1.00 84.69 78 PHE A C 1
ATOM 609 O O . PHE A 1 78 ? 4.291 1.133 -10.416 1.00 84.69 78 PHE A O 1
ATOM 616 N N . LEU A 1 79 ? 4.889 3.272 -10.596 1.00 80.75 79 LEU A N 1
ATOM 617 C CA . LEU A 1 79 ? 4.872 3.518 -9.159 1.00 80.75 79 LEU A CA 1
ATOM 618 C C . LEU A 1 79 ? 3.428 3.692 -8.661 1.00 80.75 79 LEU A C 1
ATOM 620 O O . LEU A 1 79 ? 3.059 3.175 -7.606 1.00 80.75 79 LEU A O 1
ATOM 624 N N . GLY A 1 80 ? 2.577 4.331 -9.469 1.00 86.44 80 GLY A N 1
ATOM 625 C CA . GLY A 1 80 ? 1.137 4.405 -9.242 1.00 86.44 80 GLY A CA 1
ATOM 626 C C . GLY A 1 80 ? 0.465 3.031 -9.239 1.00 86.44 80 GLY A C 1
ATOM 627 O O . GLY A 1 80 ? -0.340 2.748 -8.353 1.00 86.44 80 GLY A O 1
ATOM 628 N N . SER A 1 81 ? 0.832 2.140 -10.161 1.00 88.94 81 SER A N 1
ATOM 629 C CA . SER A 1 81 ? 0.300 0.777 -10.196 1.00 88.94 81 SER A CA 1
ATOM 630 C C . SER A 1 81 ? 0.773 -0.070 -9.022 1.00 88.94 81 SER A C 1
ATOM 632 O O . SER A 1 81 ? -0.017 -0.855 -8.503 1.00 88.94 81 SER A O 1
ATOM 634 N N . LYS A 1 82 ? 2.006 0.128 -8.533 1.00 88.38 82 LYS A N 1
ATOM 635 C CA . LYS A 1 82 ? 2.473 -0.491 -7.282 1.00 88.38 82 LYS A CA 1
ATOM 636 C C . LYS A 1 82 ? 1.584 -0.090 -6.099 1.00 88.38 82 LYS A C 1
ATOM 638 O O . LYS A 1 82 ? 1.142 -0.960 -5.353 1.00 88.38 82 LYS A O 1
ATOM 643 N N . LEU A 1 83 ? 1.257 1.196 -5.953 1.00 88.38 83 LEU A N 1
ATOM 644 C CA . LEU A 1 83 ? 0.366 1.681 -4.885 1.00 88.38 83 LEU A CA 1
ATOM 645 C C . LEU A 1 83 ? -1.060 1.125 -5.014 1.00 88.38 83 LEU A C 1
ATOM 647 O O . LEU A 1 83 ? -1.655 0.714 -4.016 1.00 88.38 83 LEU A O 1
ATOM 651 N N . ILE A 1 84 ? -1.592 1.059 -6.238 1.00 89.44 84 ILE A N 1
ATOM 652 C CA . ILE A 1 84 ? -2.895 0.438 -6.519 1.00 89.44 84 ILE A CA 1
ATOM 653 C C . ILE A 1 84 ? -2.866 -1.055 -6.159 1.00 89.44 84 ILE A C 1
ATOM 655 O O . ILE A 1 84 ? -3.771 -1.543 -5.486 1.00 89.44 84 ILE A O 1
ATOM 659 N N . GLY A 1 85 ? -1.805 -1.772 -6.531 1.00 88.06 85 GLY A N 1
ATOM 660 C CA . GLY A 1 85 ? -1.636 -3.186 -6.205 1.00 88.06 85 GLY A CA 1
ATOM 661 C C . GLY A 1 85 ? -1.542 -3.448 -4.703 1.00 88.06 85 GLY A C 1
ATOM 662 O O . GLY A 1 85 ? -2.159 -4.394 -4.209 1.00 88.06 85 GLY A O 1
ATOM 663 N N . ILE A 1 86 ? -0.839 -2.586 -3.959 1.00 86.69 86 ILE A N 1
ATOM 664 C CA . ILE A 1 86 ? -0.772 -2.639 -2.490 1.00 86.69 86 ILE A CA 1
ATOM 665 C C . ILE A 1 86 ? -2.159 -2.427 -1.881 1.00 86.69 86 ILE A C 1
ATOM 667 O O . ILE A 1 86 ? -2.544 -3.164 -0.975 1.00 86.69 86 ILE A O 1
ATOM 671 N N . LYS A 1 87 ? -2.939 -1.469 -2.395 1.00 87.19 87 LYS A N 1
ATOM 672 C CA . LYS A 1 87 ? -4.318 -1.251 -1.941 1.00 87.19 87 LYS A CA 1
ATOM 673 C C . LYS A 1 87 ? -5.185 -2.496 -2.142 1.00 87.19 87 LYS A C 1
ATOM 675 O O . LYS A 1 87 ? -5.913 -2.862 -1.227 1.00 87.19 87 LYS A O 1
ATOM 680 N N . VAL A 1 88 ? -5.101 -3.130 -3.312 1.00 85.81 88 VAL A N 1
ATOM 681 C CA . VAL A 1 88 ? -5.909 -4.316 -3.648 1.00 85.81 88 VAL A CA 1
ATOM 682 C C . VAL A 1 88 ? -5.479 -5.547 -2.845 1.00 85.81 88 VAL A C 1
ATOM 684 O O . VAL A 1 88 ? -6.325 -6.333 -2.432 1.00 85.81 88 VAL A O 1
ATOM 687 N N . SER A 1 89 ? -4.177 -5.718 -2.610 1.00 83.19 89 SER A N 1
ATOM 688 C CA . SER A 1 89 ? -3.636 -6.943 -2.002 1.00 83.19 89 SER A CA 1
ATOM 689 C C . SER A 1 89 ? -3.524 -6.883 -0.478 1.00 83.19 89 SER A C 1
ATOM 691 O O . SER A 1 89 ? -3.553 -7.925 0.170 1.00 83.19 89 SER A O 1
ATOM 693 N N . LEU A 1 90 ? -3.368 -5.685 0.096 1.00 81.94 90 LEU A N 1
ATOM 694 C CA . LEU A 1 90 ? -3.255 -5.470 1.539 1.00 81.94 90 LEU A CA 1
ATOM 695 C C . LEU A 1 90 ? -4.427 -4.645 2.078 1.00 81.94 90 LEU A C 1
ATOM 697 O O . LEU A 1 90 ? -5.335 -5.189 2.704 1.00 81.94 90 LEU A O 1
ATOM 701 N N . ASN A 1 91 ? -4.352 -3.317 1.927 1.00 83.62 91 ASN A N 1
ATOM 702 C CA . ASN A 1 91 ? -5.323 -2.352 2.443 1.00 83.62 91 ASN A CA 1
ATOM 703 C C . ASN A 1 91 ? -5.008 -0.922 1.949 1.00 83.62 91 ASN A C 1
ATOM 705 O O . ASN A 1 91 ? -3.853 -0.598 1.653 1.00 83.62 91 ASN A O 1
ATOM 709 N N . GLU A 1 92 ? -6.005 -0.033 1.967 1.00 86.31 92 GLU A N 1
ATOM 710 C CA . GLU A 1 92 ? -5.843 1.406 1.726 1.00 86.31 92 GLU A CA 1
ATOM 711 C C . GLU A 1 92 ? -4.884 2.069 2.726 1.00 86.31 92 GLU A C 1
ATOM 713 O O . GLU A 1 92 ? -4.063 2.892 2.325 1.00 86.31 92 GLU A O 1
ATOM 718 N N . PHE A 1 93 ? -4.910 1.676 4.006 1.00 84.06 93 PHE A N 1
ATOM 719 C CA . PHE A 1 93 ? -4.068 2.301 5.037 1.00 84.06 93 PHE A CA 1
ATOM 720 C C . PHE A 1 93 ? -2.569 2.123 4.766 1.00 84.06 93 PHE A C 1
ATOM 722 O O . PHE A 1 93 ? -1.791 3.062 4.934 1.00 84.06 93 PHE A O 1
ATOM 729 N N . ILE A 1 94 ? -2.165 0.936 4.307 1.00 85.06 94 ILE A N 1
ATOM 730 C CA . ILE A 1 94 ? -0.761 0.633 3.999 1.00 85.06 94 ILE A CA 1
ATOM 731 C C . ILE A 1 94 ? -0.340 1.342 2.709 1.00 85.06 94 ILE A C 1
ATOM 733 O O . ILE A 1 94 ? 0.735 1.933 2.652 1.00 85.06 94 ILE A O 1
ATOM 737 N N . ALA A 1 95 ? -1.210 1.371 1.698 1.00 87.00 95 ALA A N 1
ATOM 738 C CA . ALA A 1 95 ? -0.942 2.113 0.470 1.00 87.00 95 ALA A CA 1
ATOM 739 C C . ALA A 1 95 ? -0.766 3.624 0.732 1.00 87.00 95 ALA A C 1
ATOM 741 O O . ALA A 1 95 ? 0.114 4.259 0.151 1.00 87.00 95 ALA A O 1
ATOM 742 N N . TYR A 1 96 ? -1.546 4.200 1.654 1.00 86.50 96 TYR A N 1
ATOM 743 C CA . TYR A 1 96 ? -1.371 5.589 2.085 1.00 86.50 96 TYR A CA 1
ATOM 744 C C . TYR A 1 96 ? -0.069 5.828 2.849 1.00 86.50 96 TYR A C 1
ATOM 746 O O . TYR A 1 96 ? 0.537 6.890 2.691 1.00 86.50 96 TYR A O 1
ATOM 754 N N . GLN A 1 97 ? 0.374 4.863 3.657 1.00 87.12 97 GLN A N 1
ATOM 755 C CA . GLN A 1 97 ? 1.665 4.947 4.333 1.00 87.12 97 GLN A CA 1
ATOM 756 C C . GLN A 1 97 ? 2.807 5.046 3.310 1.00 87.12 97 GLN A C 1
ATOM 758 O O . GLN A 1 97 ? 3.636 5.950 3.421 1.00 87.12 97 GLN A O 1
ATOM 763 N N . GLU A 1 98 ? 2.802 4.192 2.283 1.00 85.56 98 GLU A N 1
ATOM 764 C CA . GLU A 1 98 ? 3.787 4.216 1.192 1.00 85.56 98 GLU A CA 1
ATOM 765 C C . GLU A 1 98 ? 3.739 5.528 0.395 1.00 85.56 98 GLU A C 1
ATOM 767 O O . GLU A 1 98 ? 4.770 6.174 0.188 1.00 85.56 98 GLU A O 1
ATOM 772 N N . LEU A 1 99 ? 2.541 6.003 0.029 1.00 87.19 99 LEU A N 1
ATOM 773 C CA . LEU A 1 99 ? 2.384 7.306 -0.630 1.00 87.19 99 LEU A CA 1
ATOM 774 C C . LEU A 1 99 ? 2.925 8.458 0.242 1.00 87.19 99 LEU A C 1
ATOM 776 O O . LEU A 1 99 ? 3.515 9.412 -0.269 1.00 87.19 99 LEU A O 1
ATOM 780 N N . GLY A 1 100 ? 2.758 8.370 1.563 1.00 86.44 100 GLY A N 1
ATOM 781 C CA . GLY A 1 100 ? 3.293 9.335 2.522 1.00 86.44 100 GLY A CA 1
ATOM 782 C C . GLY A 1 100 ? 4.823 9.351 2.581 1.00 86.44 100 GLY A C 1
ATOM 783 O O . GLY A 1 100 ? 5.411 10.431 2.673 1.00 86.44 100 GLY A O 1
ATOM 784 N N . VAL A 1 101 ? 5.473 8.186 2.495 1.00 85.88 101 VAL A N 1
ATOM 785 C CA . VAL A 1 101 ? 6.942 8.075 2.405 1.00 85.88 101 VAL A CA 1
ATOM 786 C C . VAL A 1 101 ? 7.437 8.724 1.115 1.00 85.88 101 VAL A C 1
ATOM 788 O O . VAL A 1 101 ? 8.314 9.585 1.164 1.00 85.88 101 VAL A O 1
ATOM 791 N N . ILE A 1 102 ? 6.812 8.396 -0.018 1.00 80.94 102 ILE A N 1
ATOM 792 C CA . ILE A 1 102 ? 7.138 8.975 -1.329 1.00 80.94 102 ILE A CA 1
ATOM 793 C C . ILE A 1 102 ? 7.020 10.505 -1.302 1.00 80.94 102 ILE A C 1
ATOM 795 O O . ILE A 1 102 ? 7.911 11.214 -1.772 1.00 80.94 102 ILE A O 1
ATOM 799 N N . ARG A 1 103 ? 5.945 11.036 -0.706 1.00 83.19 103 ARG A N 1
ATOM 800 C CA . ARG A 1 103 ? 5.742 12.484 -0.575 1.00 83.19 103 ARG A CA 1
ATOM 801 C C . ARG A 1 103 ? 6.835 13.151 0.262 1.00 83.19 103 ARG A C 1
ATOM 803 O O . ARG A 1 103 ? 7.325 14.203 -0.135 1.00 83.19 103 ARG A O 1
ATOM 810 N N . LYS A 1 104 ? 7.231 12.548 1.388 1.00 84.50 104 LYS A N 1
ATOM 811 C CA . LYS A 1 104 ? 8.321 13.071 2.230 1.00 84.50 104 LYS A CA 1
ATOM 812 C C . LYS A 1 104 ? 9.647 13.103 1.480 1.00 84.50 104 LYS A C 1
ATOM 814 O O . LYS A 1 104 ? 10.318 14.127 1.514 1.00 84.50 104 LYS A O 1
ATOM 819 N N . LEU A 1 105 ? 9.981 12.021 0.773 1.00 79.44 105 LEU A N 1
ATOM 820 C CA . LEU A 1 105 ? 11.195 11.946 -0.042 1.00 79.44 105 LEU A CA 1
ATOM 821 C C . LEU A 1 105 ? 11.214 13.062 -1.088 1.00 79.44 105 LEU A C 1
ATOM 823 O O . LEU A 1 105 ? 12.186 13.800 -1.186 1.00 79.44 105 LEU A O 1
ATOM 827 N N . ARG A 1 106 ? 10.106 13.266 -1.805 1.00 76.88 106 ARG A N 1
ATOM 828 C CA . ARG A 1 106 ? 9.966 14.382 -2.748 1.00 76.88 106 ARG A CA 1
ATOM 829 C C . ARG A 1 106 ? 10.185 15.741 -2.073 1.00 76.88 106 ARG A C 1
ATOM 831 O O . ARG A 1 106 ? 10.928 16.565 -2.599 1.00 76.88 106 ARG A O 1
ATOM 838 N N . ASP A 1 107 ? 9.561 15.980 -0.922 1.00 80.12 107 ASP A N 1
ATOM 839 C CA . ASP A 1 107 ? 9.677 17.255 -0.207 1.00 80.12 107 ASP A CA 1
ATOM 840 C C . ASP A 1 107 ? 11.124 17.501 0.296 1.00 80.12 107 ASP A C 1
ATOM 842 O O . ASP A 1 107 ? 11.594 18.640 0.303 1.00 80.12 107 ASP A O 1
ATOM 846 N N . GLU A 1 108 ? 11.865 16.448 0.661 1.00 79.31 108 GLU A N 1
ATOM 847 C CA . GLU A 1 108 ? 13.301 16.517 0.984 1.00 79.31 108 GLU A CA 1
ATOM 848 C C . GLU A 1 108 ? 14.166 16.834 -0.246 1.00 79.31 108 GLU A C 1
ATOM 850 O O . GLU A 1 108 ? 15.068 17.670 -0.167 1.00 79.31 108 GLU A O 1
ATOM 855 N N . LEU A 1 109 ? 13.864 16.232 -1.400 1.00 73.81 109 LEU A N 1
ATOM 856 C CA . LEU A 1 109 ? 14.563 16.515 -2.660 1.00 73.81 109 LEU A CA 1
ATOM 857 C C . LEU A 1 109 ? 14.358 17.960 -3.133 1.00 73.81 109 LEU A C 1
ATOM 859 O O . LEU A 1 109 ? 15.280 18.562 -3.688 1.00 73.81 109 LEU A O 1
ATOM 863 N N . ILE A 1 110 ? 13.170 18.520 -2.891 1.00 73.50 110 ILE A N 1
ATOM 864 C CA . ILE A 1 110 ? 12.856 19.925 -3.173 1.00 73.50 110 ILE A CA 1
ATOM 865 C C . ILE A 1 110 ? 13.651 20.849 -2.243 1.00 73.50 110 ILE A C 1
ATOM 867 O O . ILE A 1 110 ? 14.214 21.833 -2.709 1.00 73.50 110 ILE A O 1
ATOM 871 N N . LYS A 1 111 ? 13.753 20.526 -0.946 1.00 78.75 111 LYS A N 1
ATOM 872 C CA . LYS A 1 111 ? 14.534 21.332 0.013 1.00 78.75 111 LYS A CA 1
ATOM 873 C C . LYS A 1 111 ? 16.029 21.374 -0.292 1.00 78.75 111 LYS A C 1
ATOM 875 O O . LYS A 1 111 ? 16.666 22.376 0.008 1.00 78.75 111 LYS A O 1
ATOM 880 N N . ASN A 1 112 ? 16.582 20.303 -0.853 1.00 75.38 112 ASN A N 1
ATOM 881 C CA . ASN A 1 112 ? 18.009 20.213 -1.165 1.00 75.38 112 ASN A CA 1
ATOM 882 C C . ASN A 1 112 ? 18.384 20.851 -2.522 1.00 75.38 112 ASN A C 1
ATOM 884 O O . ASN A 1 112 ? 19.487 20.600 -3.007 1.00 75.38 112 ASN A O 1
ATOM 888 N N . ASP A 1 113 ? 17.479 21.599 -3.179 1.00 65.25 113 ASP A N 1
ATOM 889 C CA . ASP A 1 113 ? 17.649 22.196 -4.525 1.00 65.25 113 ASP A CA 1
ATOM 890 C C . ASP A 1 113 ? 18.153 21.208 -5.600 1.00 65.25 113 ASP A C 1
ATOM 892 O O . ASP A 1 113 ? 18.614 21.583 -6.678 1.00 65.25 113 ASP A O 1
ATOM 896 N N . THR A 1 114 ? 18.053 19.905 -5.328 1.00 63.59 114 THR A N 1
ATOM 897 C CA . THR A 1 114 ? 18.556 18.842 -6.203 1.00 63.59 114 THR A CA 1
ATOM 898 C C . THR A 1 114 ? 17.477 18.405 -7.196 1.00 63.59 114 THR A C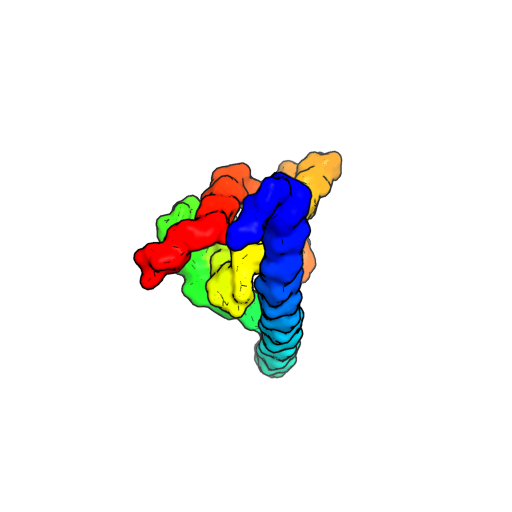 1
ATOM 900 O O . THR A 1 114 ? 17.782 17.797 -8.216 1.00 63.59 114 THR A O 1
ATOM 903 N N . PHE A 1 115 ? 16.215 18.768 -6.938 1.00 61.91 115 PHE A N 1
ATOM 904 C CA . PHE A 1 115 ? 15.050 18.534 -7.796 1.00 61.91 115 PHE A CA 1
ATOM 905 C C . PHE A 1 115 ? 15.271 18.838 -9.300 1.00 61.91 115 PHE A C 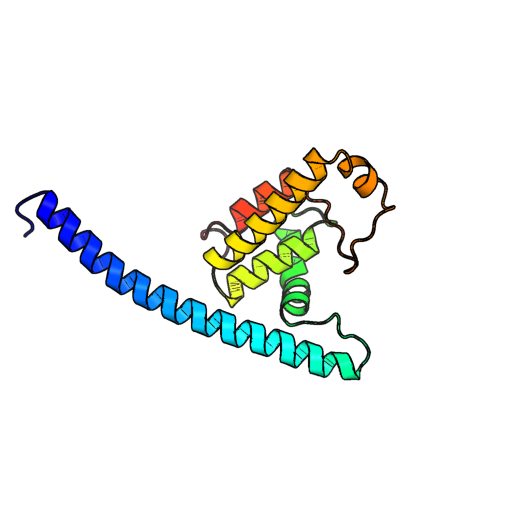1
ATOM 907 O O . PHE A 1 115 ? 14.994 17.955 -10.115 1.00 61.91 115 PHE A O 1
ATOM 914 N N . PRO A 1 116 ? 15.838 19.996 -9.717 1.00 54.75 116 PRO A N 1
ATOM 915 C CA . PRO A 1 116 ? 16.133 20.258 -11.132 1.00 54.75 116 PRO A CA 1
ATOM 916 C C . PRO A 1 116 ? 17.197 19.321 -11.738 1.00 54.75 116 PRO A C 1
ATOM 918 O O . PRO A 1 116 ? 17.193 19.098 -12.947 1.00 54.75 116 PRO A O 1
ATOM 921 N N . LEU A 1 117 ? 18.084 18.731 -10.928 1.00 54.81 117 LEU A N 1
ATOM 922 C CA . LEU A 1 117 ? 19.094 17.770 -11.388 1.00 54.81 117 LEU A CA 1
ATOM 923 C C . LEU A 1 117 ? 18.481 16.388 -11.691 1.00 54.81 117 LEU A C 1
ATOM 925 O O . LEU A 1 117 ? 18.935 15.708 -12.611 1.00 54.81 117 LEU A O 1
ATOM 929 N N . TYR A 1 118 ? 17.416 16.003 -10.976 1.00 56.69 118 TYR A N 1
ATOM 930 C CA . TYR A 1 118 ? 16.649 14.778 -11.249 1.00 56.69 118 TYR A CA 1
ATOM 931 C C . TYR A 1 118 ? 15.802 14.893 -12.519 1.00 56.69 118 TYR A C 1
ATOM 933 O O . TYR A 1 118 ? 15.736 13.941 -13.294 1.00 56.69 118 TYR A O 1
ATOM 941 N N . LEU A 1 119 ? 15.229 16.074 -12.786 1.00 55.66 119 LEU A N 1
ATOM 942 C CA . LEU A 1 119 ? 14.530 16.363 -14.047 1.00 55.66 119 LEU A CA 1
ATOM 943 C C . LEU A 1 119 ? 15.469 16.254 -15.265 1.00 55.66 119 LEU A C 1
ATOM 945 O O . LEU A 1 119 ? 15.031 15.945 -16.368 1.00 55.66 119 LEU A O 1
ATOM 949 N N . SER A 1 120 ? 16.770 16.474 -15.045 1.00 50.62 120 SER A N 1
ATOM 950 C CA . SER A 1 120 ? 17.825 16.377 -16.059 1.00 50.62 120 SER A CA 1
ATOM 951 C C . SER A 1 120 ? 18.261 14.929 -16.362 1.00 50.62 120 SER A C 1
ATOM 953 O O . SER A 1 120 ? 19.067 14.710 -17.259 1.00 50.62 120 SER A O 1
ATOM 955 N N . GLY A 1 121 ? 17.747 13.921 -15.639 1.00 53.75 121 GLY A N 1
ATOM 956 C CA . GLY A 1 121 ? 18.016 12.497 -15.905 1.00 53.75 121 GLY A CA 1
ATOM 957 C C . GLY A 1 121 ? 19.406 11.990 -15.492 1.00 53.75 121 GLY A C 1
ATOM 958 O O . GLY A 1 121 ? 19.741 10.842 -15.769 1.00 53.75 121 GLY A O 1
ATOM 959 N N . ASN A 1 122 ? 20.207 12.811 -14.806 1.00 41.38 122 ASN A N 1
ATOM 960 C CA . ASN A 1 122 ? 21.613 12.512 -14.501 1.00 41.38 122 ASN A CA 1
ATOM 961 C C . ASN A 1 122 ? 21.848 11.848 -13.132 1.00 41.38 122 ASN A C 1
ATOM 963 O O . ASN A 1 122 ? 22.986 11.505 -12.815 1.00 41.38 122 ASN A O 1
ATOM 967 N N . LEU A 1 123 ? 20.803 11.658 -12.317 1.00 45.25 123 LEU A N 1
ATOM 968 C CA . LEU A 1 123 ? 20.891 10.944 -11.041 1.00 45.25 123 LEU A CA 1
ATOM 969 C C . LEU A 1 123 ? 19.891 9.782 -11.018 1.00 45.25 123 LEU A C 1
ATOM 971 O O . LEU A 1 123 ? 18.703 9.956 -10.750 1.00 45.25 123 LEU A O 1
ATOM 975 N N . THR A 1 124 ? 20.381 8.581 -11.315 1.00 41.06 124 THR A N 1
ATOM 976 C CA . THR A 1 124 ? 19.651 7.332 -11.096 1.00 41.06 124 THR A CA 1
ATOM 977 C C . THR A 1 124 ? 19.813 6.923 -9.635 1.00 41.06 124 THR A C 1
ATOM 979 O O . THR A 1 124 ? 20.931 6.672 -9.184 1.00 41.06 124 THR A O 1
ATOM 982 N N . LEU A 1 125 ? 18.709 6.847 -8.890 1.00 48.44 125 LEU A N 1
ATOM 983 C CA . LEU A 1 125 ? 18.680 6.160 -7.595 1.00 48.44 125 LEU A CA 1
ATOM 984 C C . LEU A 1 125 ? 19.169 4.704 -7.775 1.00 48.44 125 LEU A C 1
ATOM 986 O O . LEU A 1 125 ? 18.969 4.141 -8.855 1.00 48.44 125 LEU A O 1
ATOM 990 N N . PRO A 1 126 ? 19.764 4.077 -6.741 1.00 42.22 126 PRO A N 1
ATOM 991 C CA . PRO A 1 126 ? 20.347 2.727 -6.804 1.00 42.22 126 PRO A CA 1
ATOM 992 C C . PRO A 1 126 ? 19.371 1.595 -7.192 1.00 42.22 126 PRO A C 1
ATOM 994 O O . PRO A 1 126 ? 19.802 0.456 -7.320 1.00 42.22 126 PRO A O 1
ATOM 997 N N . GLU A 1 127 ? 18.092 1.899 -7.437 1.00 46.31 127 GLU A N 1
ATOM 998 C CA . GLU A 1 127 ? 17.056 0.955 -7.884 1.00 46.31 127 GLU A CA 1
ATOM 999 C C . GLU A 1 127 ? 16.383 1.347 -9.217 1.00 46.31 127 GLU A C 1
ATOM 1001 O O . GLU A 1 127 ? 15.255 0.942 -9.488 1.00 46.31 127 GLU A O 1
ATOM 1006 N N . GLY A 1 128 ? 17.013 2.182 -10.056 1.00 42.81 128 GLY A N 1
ATOM 1007 C CA . GLY A 1 128 ? 16.554 2.434 -11.437 1.00 42.81 128 GLY A CA 1
ATOM 1008 C C . GLY A 1 128 ? 15.150 3.045 -11.583 1.00 42.81 128 GLY A C 1
ATOM 1009 O O . GLY A 1 128 ? 14.631 3.154 -12.692 1.00 42.81 128 GLY A O 1
ATOM 1010 N N . THR A 1 129 ? 14.527 3.464 -10.482 1.00 47.00 129 THR A N 1
ATOM 1011 C CA . THR A 1 129 ? 13.143 3.934 -10.461 1.00 47.00 129 THR A CA 1
ATOM 1012 C C . THR A 1 129 ? 13.133 5.460 -10.505 1.00 47.00 129 THR A C 1
ATOM 1014 O O . THR A 1 129 ? 13.627 6.123 -9.591 1.00 47.00 129 THR A O 1
ATOM 1017 N N . GLN A 1 130 ? 12.607 6.032 -11.592 1.00 49.53 130 GLN A N 1
ATOM 1018 C CA . GLN A 1 130 ? 12.510 7.481 -11.764 1.00 49.53 130 GLN A CA 1
ATOM 1019 C C . GLN A 1 130 ? 11.465 8.048 -10.797 1.00 49.53 130 GLN A C 1
ATOM 1021 O O . GLN A 1 130 ? 10.274 7.779 -10.914 1.00 49.53 130 GLN A O 1
ATOM 1026 N N . MET A 1 131 ? 11.922 8.823 -9.814 1.00 53.06 131 MET A N 1
ATOM 1027 C CA . MET A 1 131 ? 11.061 9.528 -8.867 1.00 53.06 131 MET A CA 1
ATOM 1028 C C . MET A 1 131 ? 10.729 10.908 -9.459 1.00 53.06 131 MET A C 1
ATOM 1030 O O . MET A 1 131 ? 11.360 11.903 -9.117 1.00 53.06 131 MET A O 1
ATOM 1034 N N . LEU A 1 132 ? 9.779 10.959 -10.398 1.00 54.69 132 LEU A N 1
ATOM 1035 C CA . LEU A 1 132 ? 9.344 12.191 -11.073 1.00 54.69 132 LEU A CA 1
ATOM 1036 C C . LEU A 1 132 ? 7.847 12.438 -10.872 1.00 54.69 132 LEU A C 1
ATOM 1038 O O . LEU A 1 132 ? 7.100 12.659 -11.816 1.00 54.69 132 LEU A O 1
ATOM 1042 N N . TRP A 1 133 ? 7.421 12.465 -9.612 1.00 64.62 133 TRP A N 1
ATOM 1043 C CA . TRP A 1 133 ? 6.027 12.723 -9.283 1.00 64.62 133 TRP A CA 1
ATOM 1044 C C . TRP A 1 133 ? 5.632 14.159 -9.616 1.00 64.62 133 TRP A C 1
ATOM 1046 O O . TRP A 1 133 ? 5.945 15.091 -8.870 1.00 64.62 133 TRP A O 1
ATOM 1056 N N . ASN A 1 134 ? 4.889 14.320 -10.709 1.00 68.50 134 ASN A N 1
ATOM 1057 C CA . ASN A 1 134 ? 4.181 15.560 -10.995 1.00 68.50 134 ASN A CA 1
ATOM 1058 C C . ASN A 1 134 ? 3.076 15.776 -9.940 1.00 68.50 134 ASN A C 1
ATOM 1060 O O . ASN A 1 134 ? 2.483 14.812 -9.442 1.00 68.50 134 ASN A O 1
ATOM 1064 N N . ASP A 1 135 ? 2.750 17.027 -9.609 1.00 76.62 135 ASP A N 1
ATOM 1065 C CA . ASP A 1 135 ? 1.704 17.331 -8.619 1.00 76.62 135 ASP A CA 1
ATOM 1066 C C . ASP A 1 135 ? 0.347 16.728 -9.019 1.00 76.62 135 ASP A C 1
ATOM 1068 O O . ASP A 1 135 ? -0.425 16.279 -8.168 1.00 76.62 135 ASP A O 1
ATOM 1072 N N . SER A 1 136 ? 0.087 16.622 -10.325 1.00 79.31 136 SER A N 1
ATOM 1073 C CA . SER A 1 136 ? -1.102 15.963 -10.870 1.00 79.31 136 SER A CA 1
ATOM 1074 C C . SER A 1 136 ? -1.174 14.472 -10.519 1.00 79.31 136 SER A C 1
ATOM 1076 O O . SER A 1 136 ? -2.234 13.990 -10.122 1.00 79.31 136 SER A O 1
ATOM 1078 N N . SER A 1 137 ? -0.058 13.744 -10.603 1.00 81.12 137 SER A N 1
ATOM 1079 C CA . SER A 1 137 ? 0.010 12.305 -10.317 1.00 81.12 137 SER A CA 1
ATOM 1080 C C . SER A 1 137 ? -0.309 12.002 -8.851 1.00 81.12 137 SER A C 1
ATOM 1082 O O . SER A 1 137 ? -1.037 11.055 -8.547 1.00 81.12 137 SER A O 1
ATOM 1084 N N . LEU A 1 138 ? 0.177 12.850 -7.937 1.00 83.06 138 LEU A N 1
ATOM 1085 C CA . LEU A 1 138 ? -0.089 12.725 -6.503 1.00 83.06 138 LEU A CA 1
ATOM 1086 C C . LEU A 1 138 ? -1.575 12.917 -6.193 1.00 83.06 138 LEU A C 1
ATOM 1088 O O . LEU A 1 138 ? -2.145 12.159 -5.406 1.00 83.06 138 LEU A O 1
ATOM 1092 N N . ILE A 1 139 ? -2.215 13.906 -6.822 1.00 85.88 139 ILE A N 1
ATOM 1093 C CA . ILE A 1 139 ? -3.651 14.152 -6.657 1.00 85.88 139 ILE A CA 1
ATOM 1094 C C . ILE A 1 139 ? -4.446 12.940 -7.150 1.00 85.88 139 ILE A C 1
ATOM 1096 O O . ILE A 1 139 ? -5.258 12.401 -6.399 1.00 85.88 139 ILE A O 1
ATOM 1100 N N . ILE A 1 140 ? -4.174 12.471 -8.372 1.00 86.38 140 ILE A N 1
ATOM 1101 C CA . ILE A 1 140 ? -4.874 11.332 -8.984 1.00 86.38 140 ILE A CA 1
ATOM 1102 C C . ILE A 1 140 ? -4.770 10.083 -8.103 1.00 86.38 140 ILE A C 1
ATOM 1104 O O . ILE A 1 140 ? -5.780 9.436 -7.833 1.00 86.38 140 ILE A O 1
ATOM 1108 N N . LEU A 1 141 ? -3.583 9.769 -7.582 1.00 84.56 141 LEU A N 1
ATOM 1109 C CA . LEU A 1 141 ? -3.410 8.607 -6.708 1.00 84.56 141 LEU A CA 1
ATOM 1110 C C . LEU A 1 141 ? -4.031 8.783 -5.335 1.00 84.56 141 LEU A C 1
ATOM 1112 O O . LEU A 1 141 ? -4.559 7.823 -4.788 1.00 84.56 141 LEU A O 1
ATOM 1116 N N . THR A 1 142 ? -4.036 9.997 -4.790 1.00 86.38 142 THR A N 1
ATOM 1117 C CA . THR A 1 142 ? -4.759 10.272 -3.545 1.00 86.38 142 THR A CA 1
ATOM 1118 C C . THR A 1 142 ? -6.250 9.959 -3.715 1.00 86.38 142 THR A C 1
ATOM 1120 O O . THR A 1 142 ? -6.847 9.350 -2.825 1.00 86.38 142 THR A O 1
ATOM 1123 N N . TYR A 1 143 ? -6.833 10.302 -4.872 1.00 86.88 143 TYR A N 1
ATOM 1124 C CA . TYR A 1 143 ? -8.212 9.947 -5.226 1.00 86.88 143 TYR A CA 1
ATOM 1125 C C . TYR A 1 143 ? -8.397 8.453 -5.516 1.00 86.88 143 TYR A C 1
ATOM 1127 O O . TYR A 1 143 ? -9.384 7.878 -5.068 1.00 86.88 143 TYR A O 1
ATOM 1135 N N . ALA A 1 144 ? -7.462 7.810 -6.219 1.00 83.31 144 ALA A N 1
ATOM 1136 C CA . ALA A 1 144 ? -7.527 6.376 -6.510 1.00 83.31 144 ALA A CA 1
ATOM 1137 C C . ALA A 1 144 ? -7.416 5.518 -5.236 1.00 83.31 144 ALA A C 1
ATOM 1139 O O . ALA A 1 144 ? -8.049 4.463 -5.121 1.00 83.31 144 ALA A O 1
ATOM 1140 N N . LEU A 1 145 ? -6.635 5.975 -4.254 1.00 83.19 145 LEU A N 1
ATOM 1141 C CA . LEU A 1 145 ? -6.482 5.313 -2.963 1.00 83.19 145 LEU A CA 1
ATOM 1142 C C . LEU A 1 145 ? -7.689 5.528 -2.052 1.00 83.19 145 LEU A C 1
ATOM 1144 O O . LEU A 1 145 ? -8.078 4.579 -1.377 1.00 83.19 145 LEU A O 1
ATOM 1148 N N . CYS A 1 146 ? -8.343 6.691 -2.110 1.00 82.06 146 CYS A N 1
ATOM 1149 C CA . CYS A 1 146 ? -9.543 6.972 -1.324 1.00 82.06 146 CYS A CA 1
ATOM 1150 C C . CYS A 1 146 ? -10.648 5.994 -1.753 1.00 82.06 146 CYS A C 1
ATOM 1152 O O . CYS A 1 146 ? -11.054 5.993 -2.915 1.00 82.06 146 CYS A O 1
ATOM 1154 N N . GLY A 1 147 ? -11.065 5.109 -0.839 1.00 61.28 147 GLY A N 1
ATOM 1155 C CA . GLY A 1 147 ? -11.744 3.818 -1.040 1.00 61.28 147 GLY A CA 1
ATOM 1156 C C . GLY A 1 147 ? -12.890 3.687 -2.053 1.00 61.28 147 GLY A C 1
ATOM 1157 O O . GLY A 1 147 ? -13.258 2.571 -2.383 1.00 61.28 147 GLY A O 1
ATOM 1158 N N . LYS A 1 148 ? -13.414 4.764 -2.639 1.00 55.34 148 LYS A N 1
ATOM 1159 C CA . LYS A 1 148 ? -14.564 4.692 -3.544 1.00 55.34 148 LYS A CA 1
ATOM 1160 C C . LYS A 1 148 ? -14.257 4.214 -4.962 1.00 55.34 148 LYS A C 1
ATOM 1162 O O . LYS A 1 148 ? -15.151 3.666 -5.579 1.00 55.34 148 LYS A O 1
ATOM 1167 N N . LEU A 1 149 ? -13.062 4.435 -5.515 1.00 51.91 149 LEU A N 1
ATOM 1168 C CA . LEU A 1 149 ? -12.852 4.238 -6.963 1.00 51.91 149 LEU A CA 1
ATOM 1169 C C . LEU A 1 149 ? -12.709 2.763 -7.395 1.00 51.91 149 LEU A C 1
ATOM 1171 O O . LEU A 1 149 ? -12.971 2.444 -8.548 1.00 51.91 149 LEU A O 1
ATOM 1175 N N . ILE A 1 150 ? -12.286 1.881 -6.484 1.00 51.38 150 ILE A N 1
ATOM 1176 C CA . ILE A 1 150 ? -11.989 0.464 -6.778 1.00 51.38 150 ILE A CA 1
ATOM 1177 C C . ILE A 1 150 ? -13.159 -0.465 -6.413 1.00 51.38 150 ILE A C 1
ATOM 1179 O O . ILE A 1 150 ? -13.237 -1.552 -6.956 1.00 51.38 150 ILE A O 1
ATOM 1183 N N . GLU A 1 151 ? -14.115 -0.034 -5.582 1.00 50.03 151 GLU A N 1
ATOM 1184 C CA . GLU A 1 151 ? -15.325 -0.826 -5.279 1.00 50.03 151 GLU A CA 1
ATOM 1185 C C . GLU A 1 151 ? -16.358 -0.854 -6.425 1.00 50.03 151 GLU A C 1
ATOM 1187 O O . GLU A 1 151 ? -17.307 -1.631 -6.374 1.00 50.03 151 GLU A O 1
ATOM 1192 N N . TYR A 1 152 ? -16.212 -0.003 -7.450 1.00 48.28 152 TYR A N 1
ATOM 1193 C CA . TYR A 1 152 ? -17.106 0.018 -8.620 1.00 48.28 152 TYR A CA 1
ATOM 1194 C C . TYR A 1 152 ? -16.679 -0.932 -9.753 1.00 48.28 152 TYR A C 1
ATOM 1196 O O . TYR A 1 152 ? -17.402 -1.022 -10.747 1.00 48.28 152 TYR A O 1
ATOM 1204 N N . PHE A 1 153 ? -15.528 -1.600 -9.627 1.00 46.19 153 PHE A N 1
ATOM 1205 C CA . PHE A 1 153 ? -15.006 -2.587 -10.579 1.00 46.19 153 PHE A CA 1
ATOM 1206 C C . PHE A 1 153 ? -14.994 -3.977 -9.944 1.00 46.19 153 PHE A C 1
ATOM 1208 O O . PHE A 1 153 ? -15.326 -4.940 -10.670 1.00 46.19 153 PHE A O 1
#

Organism: NCBI:txid433720

Secondary structure (DSSP, 8-state):
---SHHHHHHHHHHHHHHHHHHHHHHHHHHHHHHHHHHHHHHHHHHTTT-TT--HHHHHHHHHHHHHHHTT--TTTHHHHHHHHHHHHHT-HHHHHHHHHHHHHHHHHHHHTT-HHHHHTT----TT-------HHHHHHHHHHHSTTTTTT-

Foldseek 3Di:
DQPDPVSVVVVVVVVVVVVVVVLVVLLVVLVVVQVVQQVVVLVVCVVVVCSLDGPLQVQLVVQLVVLVVLPAPPLCSSVLSSLLSCCVRHRLVVSVVVLVVLVVVVVVCVVVVCVVVLVVVPDQDPSNRRSDDDPVNSVSSVVSSPPPPPVVD